Protein AF-A0A523QTB3-F1 (afdb_monomer_lite)

Foldseek 3Di:
DADAEDEAEAEAEDEPPCVVVCVVVVVVCVVVPVVCVVCVVPHHYYYYYHYDYD

Sequence (54 aa):
MKITKIRLKYNFKIPSGTREKAERALAVYAEKCPAYQTVKDSIECSWDAEMEEC

Structure (mmCIF, N/CA/C/O backbone):
data_AF-A0A523QTB3-F1
#
_entry.id   AF-A0A523QTB3-F1
#
loop_
_atom_site.group_PDB
_atom_site.id
_atom_site.type_symbol
_atom_site.label_atom_id
_atom_site.label_alt_id
_atom_site.label_comp_id
_atom_site.label_asym_id
_atom_site.label_entity_id
_atom_site.label_seq_id
_atom_site.pdbx_PDB_ins_code
_atom_site.Cartn_x
_atom_site.Cartn_y
_atom_site.Cartn_z
_atom_site.occupancy
_atom_site.B_iso_or_equiv
_atom_site.auth_seq_id
_atom_site.auth_comp_id
_atom_site.auth_asym_id
_atom_site.auth_atom_id
_atom_site.pdbx_PDB_model_num
ATOM 1 N N . MET A 1 1 ? -7.519 5.330 25.384 1.00 43.66 1 MET A N 1
ATOM 2 C CA . MET A 1 1 ? -7.334 6.083 24.124 1.00 43.66 1 MET A CA 1
ATOM 3 C C . MET A 1 1 ? -7.719 5.177 22.965 1.00 43.66 1 MET A C 1
ATOM 5 O O . MET A 1 1 ? -7.112 4.124 22.838 1.00 43.66 1 MET A O 1
ATOM 9 N N . LYS A 1 2 ? -8.744 5.523 22.176 1.00 63.44 2 LYS A N 1
ATOM 10 C CA . LYS A 1 2 ? -9.044 4.827 20.915 1.00 63.44 2 LYS A CA 1
ATOM 11 C C . LYS A 1 2 ? -8.457 5.664 19.786 1.00 63.44 2 LYS A C 1
ATOM 13 O O . LYS A 1 2 ? -8.834 6.822 19.637 1.00 63.44 2 LYS A O 1
ATOM 18 N N . ILE A 1 3 ? -7.511 5.101 19.043 1.00 66.00 3 ILE A N 1
ATOM 19 C CA . ILE A 1 3 ? -7.111 5.672 17.756 1.00 66.00 3 ILE A CA 1
ATOM 20 C C . ILE A 1 3 ? -8.342 5.542 16.860 1.00 66.00 3 ILE A C 1
ATOM 22 O O . ILE A 1 3 ? -8.958 4.486 16.847 1.00 66.00 3 ILE A O 1
ATOM 26 N N . THR A 1 4 ? -8.771 6.621 16.216 1.00 75.81 4 THR A N 1
ATOM 27 C CA . THR A 1 4 ? -9.979 6.634 15.371 1.00 75.81 4 THR A CA 1
ATOM 28 C C . THR A 1 4 ? -9.639 6.640 13.890 1.00 75.81 4 THR A C 1
ATOM 30 O O . THR A 1 4 ? -10.454 6.200 13.082 1.00 75.81 4 THR A O 1
ATOM 33 N N . LYS A 1 5 ? -8.440 7.122 13.535 1.00 76.12 5 LYS A N 1
ATOM 34 C CA . LYS A 1 5 ? -7.956 7.212 12.158 1.00 76.12 5 LYS A CA 1
ATOM 35 C C . LYS A 1 5 ? -6.453 6.969 12.087 1.00 76.12 5 LYS A C 1
ATOM 37 O O . LYS A 1 5 ? -5.719 7.431 12.961 1.00 76.12 5 LYS A O 1
ATOM 42 N N . ILE A 1 6 ? -5.997 6.304 11.032 1.00 76.88 6 ILE A N 1
ATOM 43 C CA . ILE A 1 6 ? -4.576 6.151 10.706 1.00 76.88 6 ILE A CA 1
ATOM 44 C C . ILE A 1 6 ? -4.323 6.627 9.274 1.00 76.88 6 ILE A C 1
ATOM 46 O O . ILE A 1 6 ? -5.099 6.334 8.364 1.00 76.88 6 ILE A O 1
ATOM 50 N N . ARG A 1 7 ? -3.244 7.394 9.088 1.00 76.56 7 ARG A N 1
ATOM 51 C CA . ARG A 1 7 ? -2.776 7.832 7.770 1.00 76.56 7 ARG A CA 1
ATOM 52 C C . ARG A 1 7 ? -1.374 7.316 7.520 1.00 76.56 7 ARG A C 1
ATOM 54 O O . ARG A 1 7 ? -0.465 7.618 8.288 1.00 76.56 7 ARG A O 1
ATOM 61 N N . LEU A 1 8 ? -1.213 6.562 6.445 1.00 74.56 8 LEU A N 1
ATOM 62 C CA . LEU A 1 8 ? 0.068 6.017 6.014 1.00 74.56 8 LEU A CA 1
ATOM 63 C C . LEU A 1 8 ? 0.533 6.813 4.796 1.00 74.56 8 LEU A C 1
ATOM 65 O O . LEU A 1 8 ? -0.193 6.894 3.814 1.00 74.56 8 LEU A O 1
ATOM 69 N N . LYS A 1 9 ? 1.719 7.419 4.862 1.00 79.75 9 LYS A N 1
ATOM 70 C CA . LYS A 1 9 ? 2.357 8.071 3.712 1.00 79.75 9 LYS A CA 1
ATOM 71 C C . LYS A 1 9 ? 3.606 7.297 3.336 1.00 79.75 9 LYS A C 1
ATOM 73 O O . LYS A 1 9 ? 4.535 7.216 4.138 1.00 79.75 9 LYS A O 1
ATOM 78 N N . TYR A 1 10 ? 3.631 6.756 2.129 1.00 76.19 10 TYR A N 1
ATOM 79 C CA . TYR A 1 10 ? 4.797 6.085 1.581 1.00 76.19 10 TYR A CA 1
ATOM 80 C C . TYR A 1 10 ? 5.482 6.993 0.567 1.00 76.19 10 TYR A C 1
ATOM 82 O O . TYR A 1 10 ? 4.824 7.547 -0.302 1.00 76.19 10 TYR A O 1
ATOM 90 N N . ASN A 1 11 ? 6.798 7.141 0.680 1.00 79.75 11 ASN A N 1
ATOM 91 C CA . ASN A 1 11 ? 7.601 7.902 -0.272 1.00 79.75 11 ASN A CA 1
ATOM 92 C C . ASN A 1 11 ? 8.578 6.934 -0.926 1.00 79.75 11 ASN A C 1
ATOM 94 O O . ASN A 1 11 ? 9.442 6.374 -0.248 1.00 79.75 11 ASN A O 1
ATOM 98 N N . PHE A 1 12 ? 8.420 6.714 -2.223 1.00 79.12 12 PHE A N 1
ATOM 99 C CA . PHE A 1 12 ? 9.266 5.821 -2.997 1.00 79.12 12 PHE A CA 1
ATOM 100 C C . PHE A 1 12 ? 10.147 6.635 -3.931 1.00 79.12 12 PHE A C 1
ATOM 102 O O . PHE A 1 12 ? 9.653 7.446 -4.709 1.00 79.12 12 PHE A O 1
ATOM 109 N N . LYS A 1 13 ? 11.454 6.375 -3.873 1.00 82.25 13 LYS A N 1
ATOM 110 C CA . LYS A 1 13 ? 12.401 6.850 -4.879 1.00 82.25 13 LYS A CA 1
ATOM 111 C C . LYS A 1 13 ? 12.613 5.755 -5.897 1.00 82.25 13 LYS A C 1
ATOM 113 O O . LYS A 1 13 ? 13.025 4.650 -5.542 1.00 82.25 13 LYS A O 1
ATOM 118 N N . ILE A 1 14 ? 12.302 6.063 -7.142 1.00 80.75 14 ILE A N 1
ATOM 119 C CA . ILE A 1 14 ? 12.372 5.124 -8.251 1.00 80.75 14 ILE A CA 1
ATOM 120 C C . ILE A 1 14 ? 13.313 5.670 -9.324 1.00 80.75 14 ILE A C 1
ATOM 122 O O . ILE A 1 14 ? 13.367 6.881 -9.532 1.00 80.75 14 ILE A O 1
ATOM 126 N N . PRO A 1 15 ? 14.070 4.801 -10.008 1.00 80.50 15 PRO A N 1
ATOM 127 C CA . PRO A 1 15 ? 14.918 5.245 -11.099 1.00 80.50 15 PRO A CA 1
ATOM 128 C C . PRO A 1 15 ? 14.072 5.758 -12.271 1.00 80.50 15 PRO A C 1
ATOM 130 O O . PRO A 1 15 ? 13.036 5.170 -12.615 1.00 80.50 15 PRO A O 1
ATOM 133 N N . SER A 1 16 ? 14.539 6.835 -12.895 1.00 75.62 16 SER A N 1
ATOM 134 C CA . SER A 1 16 ? 13.913 7.463 -14.063 1.00 75.62 16 SER A CA 1
ATOM 135 C C . SER A 1 16 ? 13.506 6.442 -15.139 1.00 75.62 16 SER A C 1
ATOM 137 O O . SER A 1 16 ? 14.303 5.600 -15.560 1.00 75.62 16 SER A O 1
ATOM 139 N N . GLY A 1 17 ? 12.243 6.488 -15.577 1.00 77.06 17 GLY A N 1
ATOM 140 C CA . GLY A 1 17 ? 11.703 5.569 -16.591 1.00 77.06 17 GLY A CA 1
ATOM 141 C C . GLY A 1 17 ? 11.149 4.246 -16.047 1.00 77.06 17 GLY A C 1
ATOM 142 O O . GLY A 1 17 ? 10.670 3.414 -16.819 1.00 77.06 17 GLY A O 1
ATOM 143 N N . THR A 1 18 ? 11.155 4.041 -14.725 1.00 79.56 18 THR A N 1
ATOM 144 C CA . THR A 1 18 ? 10.472 2.900 -14.084 1.00 79.56 18 THR A CA 1
ATOM 145 C C . THR A 1 18 ? 9.162 3.267 -13.385 1.00 79.56 18 THR A C 1
ATOM 147 O O . THR A 1 18 ? 8.528 2.378 -12.813 1.00 79.56 18 THR A O 1
ATOM 150 N N . ARG A 1 19 ? 8.701 4.523 -13.500 1.00 80.56 19 ARG A N 1
ATOM 151 C CA . ARG A 1 19 ? 7.444 5.022 -12.909 1.00 80.56 19 ARG A CA 1
ATOM 152 C C . AR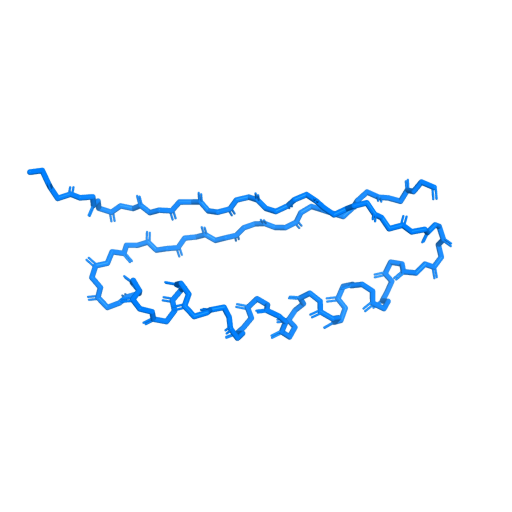G A 1 19 ? 6.243 4.137 -13.196 1.00 80.56 19 ARG A C 1
ATOM 154 O O . ARG A 1 19 ? 5.606 3.682 -12.257 1.00 80.56 19 ARG A O 1
ATOM 161 N N . GLU A 1 20 ? 6.011 3.769 -14.451 1.00 78.62 20 GLU A N 1
ATOM 162 C CA . GLU A 1 20 ? 4.848 2.943 -14.806 1.00 78.62 20 GLU A CA 1
ATOM 163 C C . GLU A 1 20 ? 4.895 1.531 -14.176 1.00 78.62 20 GLU A C 1
ATOM 165 O O . GLU A 1 20 ? 3.871 0.959 -13.793 1.00 78.62 20 GLU A O 1
ATOM 170 N N . LYS A 1 21 ? 6.098 0.955 -14.022 1.00 81.06 21 LYS A N 1
ATOM 171 C CA . LYS A 1 21 ? 6.286 -0.341 -13.345 1.00 81.06 21 LYS A CA 1
ATOM 172 C C . LYS A 1 21 ? 6.111 -0.212 -11.836 1.00 81.06 21 LYS A C 1
ATOM 174 O O . LYS A 1 21 ? 5.503 -1.090 -11.224 1.00 81.06 21 LYS A O 1
ATOM 179 N N . ALA A 1 22 ? 6.637 0.863 -11.256 1.00 78.38 22 ALA A N 1
ATOM 180 C CA . ALA A 1 22 ? 6.502 1.163 -9.843 1.00 78.38 22 ALA A CA 1
ATOM 181 C C . ALA A 1 22 ? 5.040 1.422 -9.469 1.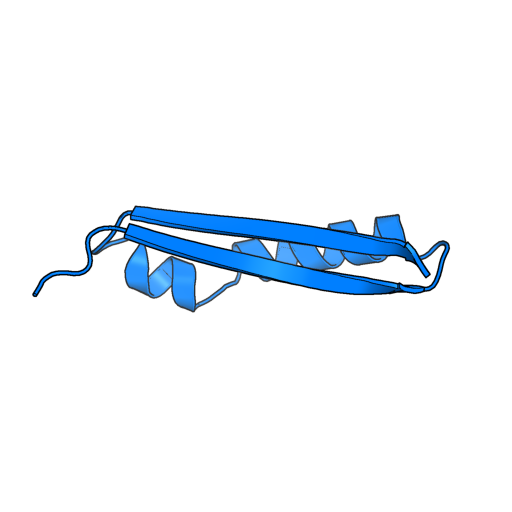00 78.38 22 ALA A C 1
ATOM 183 O O . ALA A 1 22 ? 4.563 0.801 -8.531 1.00 78.38 22 ALA A O 1
ATOM 184 N N . GLU A 1 23 ? 4.301 2.217 -10.248 1.00 77.25 23 GLU A N 1
ATOM 185 C CA . GLU A 1 23 ? 2.866 2.458 -10.055 1.00 77.25 23 GLU A CA 1
ATOM 186 C C . GLU A 1 23 ? 2.063 1.157 -10.063 1.00 77.25 23 GLU A C 1
ATOM 188 O O . GLU A 1 23 ? 1.280 0.908 -9.146 1.00 77.25 23 GLU A O 1
ATOM 193 N N . ARG A 1 24 ? 2.299 0.273 -11.044 1.00 79.56 24 ARG A N 1
ATOM 194 C CA . ARG A 1 24 ? 1.636 -1.041 -11.087 1.00 79.56 24 ARG A CA 1
ATOM 195 C C . ARG A 1 24 ? 1.978 -1.908 -9.875 1.00 79.56 24 ARG A C 1
ATOM 197 O O . ARG A 1 24 ? 1.085 -2.521 -9.295 1.00 79.56 24 ARG A O 1
ATOM 204 N N . ALA A 1 25 ? 3.252 -1.976 -9.492 1.00 77.62 25 ALA A N 1
ATOM 205 C CA . ALA A 1 25 ? 3.681 -2.746 -8.325 1.00 77.62 25 ALA A CA 1
ATOM 206 C C . ALA A 1 25 ? 3.086 -2.184 -7.027 1.00 77.62 25 ALA A C 1
ATOM 208 O O . ALA A 1 25 ? 2.696 -2.939 -6.137 1.00 77.62 25 ALA A O 1
ATOM 209 N N . LEU A 1 26 ? 2.977 -0.862 -6.944 1.00 74.56 26 LEU A N 1
ATOM 210 C CA . LEU A 1 26 ? 2.500 -0.141 -5.782 1.00 74.56 26 LEU A CA 1
ATOM 211 C C . LEU A 1 26 ? 0.983 -0.240 -5.624 1.00 74.56 26 LEU A C 1
ATOM 213 O O . LEU A 1 26 ? 0.520 -0.453 -4.509 1.00 74.56 26 LEU A O 1
ATOM 217 N N . ALA A 1 27 ? 0.221 -0.207 -6.721 1.00 71.44 27 ALA A N 1
ATOM 218 C CA . ALA A 1 27 ? -1.212 -0.496 -6.713 1.00 71.44 27 ALA A CA 1
ATOM 219 C C . ALA A 1 27 ? -1.500 -1.899 -6.144 1.00 71.44 27 ALA A C 1
ATOM 221 O O . ALA A 1 27 ? -2.335 -2.055 -5.255 1.00 71.44 27 ALA A O 1
ATOM 222 N N . VAL A 1 28 ? -0.737 -2.911 -6.577 1.00 69.06 28 VAL A N 1
ATOM 223 C CA . VAL A 1 28 ? -0.866 -4.291 -6.073 1.00 69.06 28 VAL A CA 1
ATOM 224 C C . VAL A 1 28 ? -0.408 -4.416 -4.617 1.00 69.06 28 VAL A C 1
ATOM 226 O O . VAL A 1 28 ? -1.034 -5.120 -3.824 1.00 69.06 28 VAL A O 1
ATOM 229 N N . TYR A 1 29 ? 0.689 -3.755 -4.244 1.00 65.81 29 TYR A N 1
ATOM 230 C CA . TYR A 1 29 ? 1.202 -3.768 -2.873 1.00 65.81 29 TYR A CA 1
ATOM 231 C C . TYR A 1 29 ? 0.227 -3.107 -1.896 1.00 65.81 29 TYR A C 1
ATOM 233 O O . TYR A 1 29 ? -0.003 -3.620 -0.800 1.00 65.81 29 TYR A O 1
ATOM 241 N N . ALA A 1 30 ? -0.371 -1.990 -2.298 1.00 62.53 30 ALA A N 1
ATOM 242 C CA . ALA A 1 30 ? -1.268 -1.242 -1.445 1.00 62.53 30 ALA A CA 1
ATOM 243 C C . ALA A 1 30 ? -2.606 -1.957 -1.224 1.00 62.53 30 ALA A C 1
ATOM 245 O O . ALA A 1 30 ? -3.112 -1.968 -0.102 1.00 62.53 30 ALA A O 1
ATOM 246 N N . GLU A 1 31 ? -3.121 -2.651 -2.243 1.00 62.56 31 GLU A N 1
ATOM 247 C CA . GLU A 1 31 ? -4.299 -3.516 -2.108 1.00 62.56 31 GLU A CA 1
ATOM 248 C C . GLU A 1 31 ? -4.034 -4.714 -1.173 1.00 62.56 31 GLU A C 1
ATOM 250 O O . GLU A 1 31 ? -4.924 -5.167 -0.451 1.00 62.56 31 GLU A O 1
ATOM 255 N N . LYS A 1 32 ? -2.780 -5.185 -1.109 1.00 60.84 32 LYS A N 1
ATOM 256 C CA . LYS A 1 32 ? -2.344 -6.285 -0.233 1.00 60.84 32 LYS A CA 1
ATOM 257 C C . LYS A 1 32 ? -1.850 -5.855 1.147 1.00 60.84 32 LYS A C 1
ATOM 259 O O . LYS A 1 32 ? -1.425 -6.722 1.909 1.00 60.84 32 LYS A O 1
ATOM 264 N N . CYS A 1 33 ? 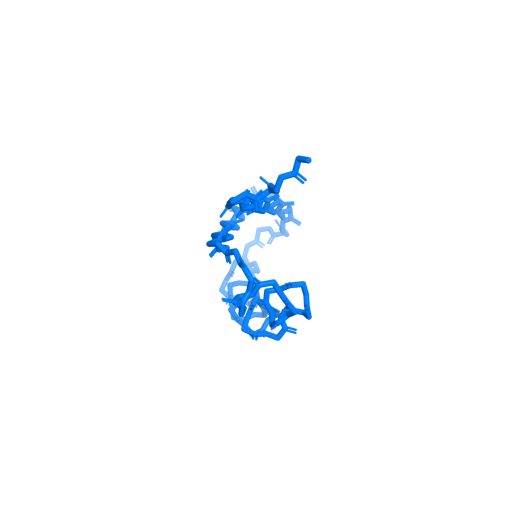-1.872 -4.567 1.496 1.00 62.16 33 CYS A N 1
ATOM 265 C CA . CYS A 1 33 ? -1.234 -4.108 2.727 1.00 62.16 33 CYS A CA 1
ATOM 266 C C . CYS A 1 33 ? -1.944 -4.695 3.972 1.00 62.16 33 CYS A C 1
ATOM 268 O O . CYS A 1 33 ? -3.085 -4.321 4.271 1.00 62.16 33 CYS A O 1
ATOM 270 N N . PRO A 1 34 ? -1.289 -5.589 4.743 1.00 60.00 34 PRO A N 1
ATOM 271 C CA . PRO A 1 34 ? -1.922 -6.295 5.862 1.00 60.00 34 PRO A CA 1
ATOM 272 C C . PRO A 1 34 ? -2.323 -5.343 6.998 1.00 60.00 34 PRO A C 1
ATOM 274 O O . PRO A 1 34 ? -3.276 -5.610 7.733 1.00 60.00 34 PRO A O 1
ATOM 277 N N . ALA A 1 35 ? -1.651 -4.190 7.100 1.00 63.06 35 ALA A N 1
ATOM 278 C CA . ALA A 1 35 ? -2.006 -3.131 8.037 1.00 63.06 35 ALA A CA 1
ATOM 279 C C . ALA A 1 35 ? -3.405 -2.564 7.744 1.00 63.06 35 ALA A C 1
ATOM 281 O O . ALA A 1 35 ? -4.195 -2.413 8.669 1.00 63.06 35 ALA A O 1
ATOM 282 N N . TYR A 1 36 ? -3.747 -2.334 6.470 1.00 64.38 36 TYR A N 1
AT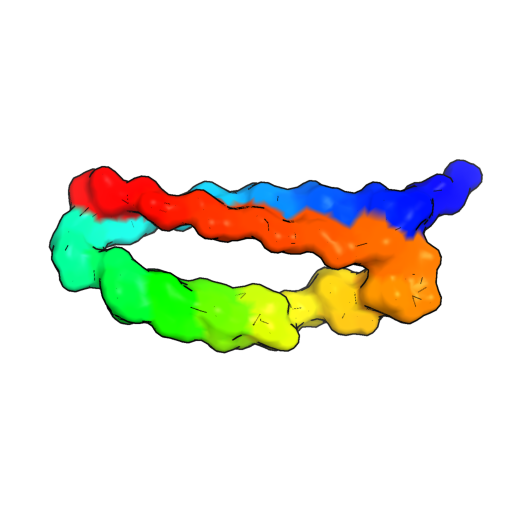OM 283 C CA . TYR A 1 36 ? -5.068 -1.843 6.066 1.00 64.38 36 TYR A CA 1
ATOM 284 C C . TYR A 1 36 ? -6.165 -2.875 6.350 1.00 64.38 36 TYR A C 1
ATOM 286 O O . TYR A 1 36 ? -7.189 -2.539 6.936 1.00 64.38 36 TYR A O 1
ATOM 294 N N . GLN A 1 37 ? -5.931 -4.145 6.008 1.00 65.19 37 GLN A N 1
ATOM 295 C CA . GLN A 1 37 ? -6.893 -5.230 6.246 1.00 65.19 37 GLN A CA 1
ATOM 296 C C . GLN A 1 37 ? -7.213 -5.424 7.7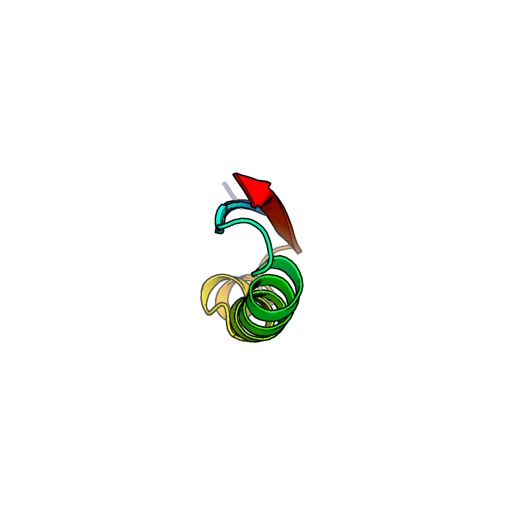36 1.00 65.19 37 GLN A C 1
ATOM 298 O O . GLN A 1 37 ? -8.363 -5.681 8.077 1.00 65.19 37 GLN A O 1
ATOM 303 N N . THR A 1 38 ? -6.217 -5.259 8.611 1.00 65.38 38 THR A N 1
ATOM 304 C CA . THR A 1 38 ? -6.380 -5.444 10.063 1.00 65.38 38 THR A CA 1
ATOM 305 C C . THR A 1 38 ? -7.118 -4.276 10.711 1.00 65.38 38 THR A C 1
ATOM 307 O O . THR A 1 38 ? -7.911 -4.469 11.628 1.00 65.38 38 THR A O 1
ATOM 310 N N . VAL A 1 39 ? -6.866 -3.049 10.244 1.00 68.06 39 VAL A N 1
ATOM 311 C CA . VAL A 1 39 ? -7.395 -1.842 10.890 1.00 68.06 39 VAL A CA 1
ATOM 312 C C . VAL A 1 39 ? -8.681 -1.319 10.253 1.00 68.06 39 VAL A C 1
ATOM 314 O O . VAL A 1 39 ? -9.401 -0.607 10.944 1.00 68.06 39 VAL A O 1
ATOM 317 N N . LYS A 1 40 ? -9.031 -1.705 9.010 1.00 63.78 40 LYS A N 1
ATOM 318 C CA . LYS A 1 40 ? -10.271 -1.249 8.338 1.00 63.78 40 LYS A CA 1
ATOM 319 C C . LYS A 1 40 ? -11.543 -1.565 9.127 1.00 63.78 40 LYS A C 1
ATOM 321 O O . LYS A 1 40 ? -12.524 -0.845 9.003 1.00 63.78 40 LYS A O 1
ATOM 326 N N . ASP A 1 41 ? -11.527 -2.654 9.896 1.00 64.75 41 ASP A N 1
ATOM 327 C CA . ASP A 1 41 ? -12.685 -3.121 10.667 1.00 64.75 41 ASP A CA 1
ATOM 328 C C . ASP A 1 41 ? -12.846 -2.339 11.984 1.00 64.75 41 ASP A C 1
ATOM 330 O O . ASP A 1 41 ? -13.922 -2.285 12.568 1.00 64.75 41 ASP A O 1
ATOM 334 N N . SER A 1 42 ? -11.773 -1.683 12.446 1.00 69.06 42 SER A N 1
ATOM 335 C CA . SER A 1 42 ? -11.737 -0.967 13.727 1.00 69.06 42 SER A CA 1
ATOM 336 C C . SER A 1 42 ? -11.613 0.554 13.603 1.00 69.06 42 SER A C 1
ATOM 338 O O . SER A 1 42 ? -12.088 1.258 14.495 1.00 69.06 42 SER A O 1
ATOM 340 N N . ILE A 1 43 ? -10.957 1.081 12.561 1.00 73.00 43 ILE A N 1
ATOM 341 C CA . ILE A 1 43 ? -10.628 2.508 12.410 1.00 73.00 43 ILE A CA 1
ATOM 342 C C . ILE A 1 43 ? -10.569 2.941 10.938 1.00 73.00 43 ILE A C 1
ATOM 344 O O . ILE A 1 43 ? -10.276 2.152 10.041 1.00 73.00 43 ILE A O 1
ATOM 348 N N . GLU A 1 44 ? -10.788 4.233 10.686 1.00 71.88 44 GLU A N 1
ATOM 349 C CA . GLU A 1 44 ? -10.691 4.803 9.339 1.00 71.88 44 GLU A CA 1
ATOM 350 C C . GLU A 1 44 ? -9.219 4.813 8.886 1.00 71.88 44 GLU A C 1
ATOM 352 O O . GLU A 1 44 ? -8.363 5.447 9.510 1.00 71.88 44 GLU A O 1
ATOM 357 N N . CYS A 1 45 ? -8.907 4.088 7.814 1.00 71.38 45 CYS A N 1
ATOM 358 C CA . CYS A 1 45 ? -7.549 3.954 7.299 1.00 71.38 45 CYS A CA 1
ATOM 359 C C . CYS A 1 45 ? -7.438 4.645 5.943 1.00 71.38 45 CYS A C 1
ATOM 361 O O . CYS A 1 45 ? -8.182 4.325 5.016 1.00 71.38 45 CYS A O 1
ATOM 363 N N . SER A 1 46 ? -6.505 5.583 5.815 1.00 73.88 46 SER A N 1
ATOM 364 C CA . SER A 1 46 ? -6.140 6.179 4.530 1.00 73.88 46 SER A CA 1
ATOM 365 C C . SER A 1 46 ? -4.658 5.956 4.298 1.00 73.88 46 SER A C 1
ATOM 367 O O . SER A 1 46 ? -3.847 6.130 5.208 1.00 73.88 46 SER A O 1
ATOM 369 N N . TRP A 1 47 ? -4.288 5.581 3.085 1.00 75.19 47 TRP A N 1
ATOM 370 C CA . TRP A 1 47 ? -2.893 5.501 2.693 1.00 75.19 47 TRP A CA 1
ATOM 371 C C . TRP A 1 47 ? -2.690 6.330 1.432 1.00 75.19 47 TRP A C 1
ATOM 373 O O . TRP A 1 47 ? -3.605 6.485 0.629 1.00 75.19 47 TRP A O 1
ATOM 383 N N . ASP A 1 48 ? -1.500 6.890 1.314 1.00 76.88 48 ASP A N 1
ATOM 384 C CA . ASP A 1 48 ? -1.079 7.729 0.208 1.00 76.88 48 ASP A CA 1
ATOM 385 C C . ASP A 1 48 ? 0.347 7.318 -0.152 1.00 76.88 48 ASP A C 1
ATOM 387 O O . ASP A 1 48 ? 1.151 6.993 0.733 1.00 76.88 48 ASP A O 1
ATOM 391 N N . ALA A 1 49 ? 0.647 7.256 -1.441 1.00 78.12 49 ALA A N 1
ATOM 392 C CA . ALA A 1 49 ? 1.964 6.883 -1.913 1.00 78.12 49 ALA A CA 1
ATOM 393 C C . ALA A 1 49 ? 2.449 7.876 -2.954 1.00 78.12 49 ALA A C 1
ATOM 395 O O . ALA A 1 49 ? 1.851 8.030 -4.017 1.00 78.12 49 ALA A O 1
ATOM 396 N N . GLU A 1 50 ? 3.574 8.497 -2.644 1.00 79.88 50 GLU A N 1
ATOM 397 C CA . GLU A 1 50 ? 4.253 9.441 -3.506 1.00 79.88 50 GLU A CA 1
ATOM 398 C C . GLU A 1 50 ? 5.461 8.750 -4.143 1.00 79.88 50 GLU A C 1
ATOM 400 O O . GLU A 1 50 ? 6.240 8.063 -3.472 1.00 79.88 50 GLU A O 1
ATOM 405 N N . MET A 1 51 ? 5.584 8.888 -5.461 1.00 78.81 51 MET A N 1
ATOM 406 C CA . MET A 1 51 ? 6.667 8.313 -6.255 1.00 78.81 51 MET A CA 1
ATOM 407 C C . MET A 1 51 ? 7.482 9.436 -6.888 1.00 78.81 51 MET A C 1
ATOM 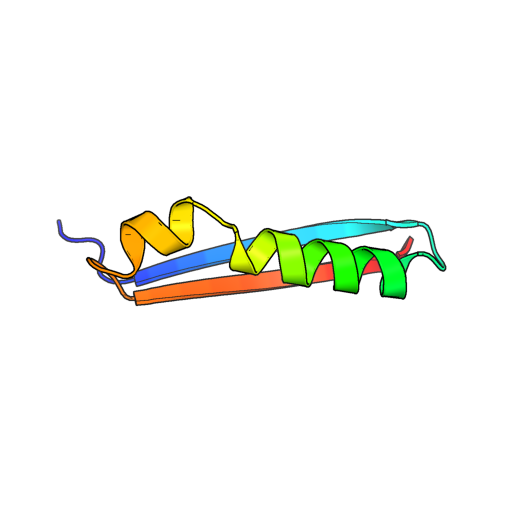409 O O . MET A 1 51 ? 6.993 10.149 -7.772 1.00 78.81 51 MET A O 1
ATOM 413 N N . GLU A 1 52 ? 8.730 9.555 -6.446 1.00 80.56 52 GLU A N 1
ATOM 414 C CA . GLU A 1 52 ? 9.714 10.515 -6.937 1.00 80.56 52 GLU A CA 1
ATOM 415 C C . GLU A 1 52 ? 10.698 9.807 -7.880 1.00 80.56 52 GLU A C 1
ATOM 417 O O . GLU A 1 52 ? 11.343 8.824 -7.502 1.00 80.56 52 GLU A O 1
ATOM 422 N N . GLU A 1 53 ? 10.788 10.297 -9.118 1.00 78.00 53 GLU A N 1
ATOM 423 C CA . GLU A 1 53 ? 11.787 9.854 -10.095 1.00 78.00 53 GLU A CA 1
ATOM 424 C C . GLU A 1 53 ? 13.104 10.604 -9.858 1.00 78.00 53 GLU A C 1
ATOM 426 O O . GLU A 1 53 ? 13.092 11.829 -9.720 1.00 78.00 53 GLU A O 1
ATOM 431 N N . CYS A 1 54 ? 14.222 9.874 -9.808 1.00 61.38 54 CYS A N 1
ATOM 432 C CA . CYS A 1 54 ? 15.577 10.425 -9.688 1.00 61.38 54 CYS A CA 1
ATOM 433 C C . CYS A 1 54 ? 16.528 9.769 -10.705 1.00 61.38 54 CYS A C 1
ATOM 435 O O . CYS A 1 54 ? 16.222 8.645 -11.188 1.00 61.38 54 CYS A O 1
#

Secondary structure (DSSP, 8-state):
----EEEEEEEEEE-TT-HHHHHHHHHHHHHT-HHHHHHTTTSEEEEEEEEEE-

Radius of gyration: 13.44 Å; chains: 1; bounding box: 28×17×41 Å

pLDDT: mean 72.37, std 7.77, range [43.66, 82.25]